Protein AF-0000000066669424 (afdb_homodimer)

InterPro domains:
  IPR004606 Molybdenum-pterin binding domain [PS51866] (6-72)
  IPR004606 Molybdenum-pterin binding domain [TIGR00638] (5-72)
  IPR005116 Transport-associated OB, type 1 [PF03459] (8-70)
  IPR008995 Molybdate/tungstate binding, C-terminal [SSF50331] (5-72)

Structure (mmCIF, N/CA/C/O backbone):
data_AF-0000000066669424-model_v1
#
loop_
_entity.id
_entity.type
_entity.pdbx_description
1 polymer 'Molibdenum binding protein'
#
loop_
_atom_site.group_PDB
_atom_site.id
_atom_site.type_symbol
_atom_site.label_atom_id
_atom_site.label_alt_id
_atom_site.label_comp_id
_atom_site.label_asym_id
_atom_site.label_entity_id
_atom_site.label_seq_id
_atom_site.pdbx_PDB_ins_code
_atom_site.Cartn_x
_atom_site.Cartn_y
_atom_site.Cartn_z
_atom_site.occupancy
_atom_site.B_iso_or_equiv
_atom_site.auth_seq_id
_atom_site.auth_comp_id
_atom_site.auth_asym_id
_atom_site.auth_atom_id
_atom_site.pdbx_PDB_model_num
ATOM 1 N N . MET A 1 1 ? 23.594 -12.852 -12.43 1 34.88 1 MET A N 1
ATOM 2 C CA . MET A 1 1 ? 23.547 -11.516 -11.859 1 34.88 1 MET A CA 1
ATOM 3 C C . MET A 1 1 ? 22.156 -10.898 -12.031 1 34.88 1 MET A C 1
ATOM 5 O O . MET A 1 1 ? 21.734 -10.625 -13.156 1 34.88 1 MET A O 1
ATOM 9 N N . LEU A 1 2 ? 21.234 -11.32 -11.258 1 41.25 2 LEU A N 1
ATOM 10 C CA . LEU A 1 2 ? 19.844 -10.898 -11.422 1 41.25 2 LEU A CA 1
ATOM 11 C C . LEU A 1 2 ? 19.75 -9.375 -11.469 1 41.25 2 LEU A C 1
ATOM 13 O O . LEU A 1 2 ? 20.312 -8.688 -10.609 1 41.25 2 LEU A O 1
ATOM 17 N N . ALA A 1 3 ? 19.797 -8.898 -12.664 1 48.25 3 ALA A N 1
ATOM 18 C CA . ALA A 1 3 ? 19.719 -7.457 -12.914 1 48.25 3 ALA A CA 1
ATOM 19 C C . ALA A 1 3 ? 18.875 -6.762 -11.844 1 48.25 3 ALA A C 1
ATOM 21 O O . ALA A 1 3 ? 17.734 -7.16 -11.586 1 48.25 3 ALA A O 1
ATOM 22 N N . ARG A 1 4 ? 19.469 -6.465 -10.758 1 50.22 4 ARG A N 1
ATOM 23 C CA . ARG A 1 4 ? 18.859 -5.781 -9.625 1 50.22 4 ARG A CA 1
ATOM 24 C C . ARG A 1 4 ? 18.047 -4.578 -10.086 1 50.22 4 ARG A C 1
ATOM 26 O O . ARG A 1 4 ? 18.609 -3.613 -10.617 1 50.22 4 ARG A O 1
ATOM 33 N N . MET A 1 5 ? 16.859 -4.852 -10.617 1 56.03 5 MET A N 1
ATOM 34 C CA . MET A 1 5 ? 15.977 -3.758 -11.008 1 56.03 5 MET A CA 1
ATOM 35 C C . MET A 1 5 ? 15.906 -2.703 -9.906 1 56.03 5 MET A C 1
ATOM 37 O O . MET A 1 5 ? 15.93 -3.033 -8.719 1 56.03 5 MET A O 1
ATOM 41 N N . ARG A 1 6 ? 16.453 -1.604 -10.203 1 59.16 6 ARG A N 1
ATOM 42 C CA . ARG A 1 6 ? 16.359 -0.452 -9.312 1 59.16 6 ARG A CA 1
ATOM 43 C C . ARG A 1 6 ? 14.898 -0.05 -9.094 1 59.16 6 ARG A C 1
ATOM 45 O O . ARG A 1 6 ? 14.203 0.32 -10.039 1 59.16 6 ARG A O 1
ATOM 52 N N . LEU A 1 7 ? 14.273 -0.613 -8.086 1 70.12 7 LEU A N 1
ATOM 53 C CA . LEU A 1 7 ? 12.891 -0.247 -7.781 1 70.12 7 LEU A CA 1
ATOM 54 C C . LEU A 1 7 ? 12.828 1.123 -7.113 1 70.12 7 LEU A C 1
ATOM 56 O O . LEU A 1 7 ? 13.656 1.441 -6.262 1 70.12 7 LEU A O 1
ATOM 60 N N . SER A 1 8 ? 12.07 1.979 -7.828 1 71.25 8 SER A N 1
ATOM 61 C CA . SER A 1 8 ? 11.836 3.311 -7.277 1 71.25 8 SER A CA 1
ATOM 62 C C . SER A 1 8 ? 10.812 3.27 -6.145 1 71.25 8 SER A C 1
ATOM 64 O O . SER A 1 8 ? 10.492 4.301 -5.551 1 71.25 8 SER A O 1
ATOM 66 N N . THR A 1 9 ? 10.445 2.086 -5.953 1 75.5 9 THR A N 1
ATOM 67 C CA . THR A 1 9 ? 9.383 1.968 -4.957 1 75.5 9 THR A CA 1
ATOM 68 C C . THR A 1 9 ? 9.945 2.109 -3.545 1 75.5 9 THR A C 1
ATOM 70 O O . THR A 1 9 ? 10.805 1.327 -3.133 1 75.5 9 THR A O 1
ATOM 73 N N . ARG A 1 10 ? 9.391 3.027 -2.836 1 82.25 10 ARG A N 1
ATOM 74 C CA . ARG A 1 10 ? 9.898 3.283 -1.492 1 82.25 10 ARG A CA 1
ATOM 75 C C . ARG A 1 10 ? 9.227 2.365 -0.472 1 82.25 10 ARG A C 1
ATOM 77 O O . ARG A 1 10 ? 9.844 1.992 0.529 1 82.25 10 ARG A O 1
ATOM 84 N N . ASN A 1 11 ? 8.047 1.974 -0.805 1 96.88 11 ASN A N 1
ATOM 85 C CA . ASN A 1 11 ? 7.352 1.107 0.141 1 96.88 11 ASN A CA 1
ATOM 86 C C . ASN A 1 11 ? 7.52 -0.365 -0.22 1 96.88 11 ASN A C 1
ATOM 88 O O . ASN A 1 11 ? 6.977 -0.829 -1.224 1 96.88 11 ASN A O 1
ATOM 92 N N . GLN A 1 12 ? 8.203 -1.074 0.619 1 95.38 12 GLN A N 1
ATOM 93 C CA . GLN A 1 12 ? 8.406 -2.51 0.464 1 95.38 12 GLN A CA 1
ATOM 94 C C . GLN A 1 12 ? 8.086 -3.256 1.756 1 95.38 12 GLN A C 1
ATOM 96 O O . GLN A 1 12 ? 8.75 -3.059 2.775 1 95.38 12 GLN A O 1
ATOM 101 N N . LEU A 1 13 ? 7.117 -4.07 1.696 1 95.81 13 LEU A N 1
ATOM 102 C CA . LEU A 1 13 ? 6.668 -4.816 2.867 1 95.81 13 LEU A CA 1
ATOM 103 C C . LEU A 1 13 ? 6.734 -6.32 2.615 1 95.81 13 LEU A C 1
ATOM 105 O O . LEU A 1 13 ? 6.43 -6.781 1.514 1 95.81 13 LEU A O 1
ATOM 109 N N . ASP A 1 14 ? 7.074 -7.02 3.605 1 96.06 14 ASP A N 1
ATOM 110 C CA . ASP A 1 14 ? 7.066 -8.477 3.502 1 96.06 14 ASP A CA 1
ATOM 111 C C . ASP A 1 14 ? 5.652 -9.031 3.654 1 96.06 14 ASP A C 1
ATOM 113 O O . ASP A 1 14 ? 4.875 -8.547 4.477 1 96.06 14 ASP A O 1
ATOM 117 N N . GLY A 1 15 ? 5.406 -10.008 2.916 1 97.56 15 GLY A N 1
ATOM 118 C CA . GLY A 1 15 ? 4.098 -10.633 3.021 1 97.56 15 GLY A CA 1
ATOM 119 C C . GLY A 1 15 ? 4.09 -12.078 2.564 1 97.56 15 GLY A C 1
ATOM 120 O O . GLY A 1 15 ? 5.086 -12.57 2.031 1 97.56 15 GLY A O 1
ATOM 121 N N . THR A 1 16 ? 3.016 -12.727 2.857 1 98.5 16 THR A N 1
ATOM 122 C CA . THR A 1 16 ? 2.744 -14.094 2.424 1 98.5 16 THR A CA 1
ATOM 123 C C . THR A 1 16 ? 1.403 -14.18 1.701 1 98.5 16 THR A C 1
ATOM 125 O O . THR A 1 16 ? 0.391 -13.68 2.201 1 98.5 16 THR A O 1
ATOM 128 N N . VAL A 1 17 ? 1.4 -14.797 0.56 1 98.75 17 VAL A N 1
ATOM 129 C CA . VAL A 1 17 ? 0.16 -14.969 -0.189 1 98.75 17 VAL A CA 1
ATOM 130 C C . VAL A 1 17 ? -0.782 -15.891 0.578 1 98.75 17 VAL A C 1
ATOM 132 O O . VAL A 1 17 ? -0.388 -16.984 0.993 1 98.75 17 VAL A O 1
ATOM 135 N N . ILE A 1 18 ? -2.006 -15.438 0.765 1 98.44 18 ILE A N 1
ATOM 136 C CA . ILE A 1 18 ? -2.969 -16.25 1.487 1 98.44 18 ILE A CA 1
ATOM 137 C C . ILE A 1 18 ? -3.955 -16.875 0.504 1 98.44 18 ILE A C 1
ATOM 139 O O . ILE A 1 18 ? -4.492 -17.969 0.754 1 98.44 18 ILE A O 1
ATOM 143 N N . SER A 1 19 ? -4.227 -16.125 -0.663 1 98.56 19 SER A N 1
ATOM 144 C CA . SER A 1 19 ? -5.105 -16.688 -1.684 1 98.56 19 SER A CA 1
ATOM 145 C C . SER A 1 19 ? -4.93 -15.977 -3.02 1 98.56 19 SER A C 1
ATOM 147 O O . SER A 1 19 ? -4.512 -14.812 -3.057 1 98.56 19 SER A O 1
ATOM 149 N N . ILE A 1 20 ? -5.266 -16.719 -4.055 1 98.62 20 ILE A N 1
ATOM 150 C CA . ILE A 1 20 ? -5.273 -16.188 -5.414 1 98.62 20 ILE A CA 1
ATOM 151 C C . ILE A 1 20 ? -6.594 -16.531 -6.098 1 98.62 20 ILE A C 1
ATOM 153 O O . ILE A 1 20 ? -6.977 -17.703 -6.156 1 98.62 20 ILE A O 1
ATOM 157 N N . THR A 1 21 ? -7.27 -15.539 -6.512 1 98.25 21 THR A N 1
ATOM 158 C CA . THR A 1 21 ? -8.477 -15.727 -7.305 1 98.25 21 THR A CA 1
ATOM 159 C C . THR A 1 21 ? -8.258 -15.281 -8.75 1 98.25 21 THR A C 1
ATOM 161 O O . THR A 1 21 ? -8.047 -14.094 -9.008 1 98.25 21 THR A O 1
ATOM 164 N N . ARG A 1 22 ? -8.422 -16.219 -9.656 1 97.56 22 ARG A N 1
ATOM 165 C CA . ARG A 1 22 ? -8.133 -15.93 -11.062 1 97.56 22 ARG A CA 1
ATOM 166 C C . ARG A 1 22 ? -9.422 -15.68 -11.836 1 97.56 22 ARG A C 1
ATOM 168 O O . ARG A 1 22 ? -10.367 -16.469 -11.758 1 97.56 22 ARG A O 1
ATOM 175 N N . GLY A 1 23 ? -9.414 -14.555 -12.414 1 96.25 23 GLY A N 1
ATOM 176 C CA . GLY A 1 23 ? -10.438 -14.289 -13.414 1 96.25 23 GLY A CA 1
ATOM 177 C C . GLY A 1 23 ? -9.961 -14.539 -14.828 1 96.25 23 GLY A C 1
ATOM 178 O O . GLY A 1 23 ? -9.031 -15.312 -15.055 1 96.25 23 GLY A O 1
ATOM 179 N N . GLU A 1 24 ? -10.68 -13.984 -15.742 1 95.62 24 GLU A N 1
ATOM 180 C CA . GLU A 1 24 ? -10.328 -14.219 -17.141 1 95.62 24 GLU A CA 1
ATOM 181 C C . GLU A 1 24 ? -9.008 -13.547 -17.5 1 95.62 24 GLU A C 1
ATOM 183 O O . GLU A 1 24 ? -8.1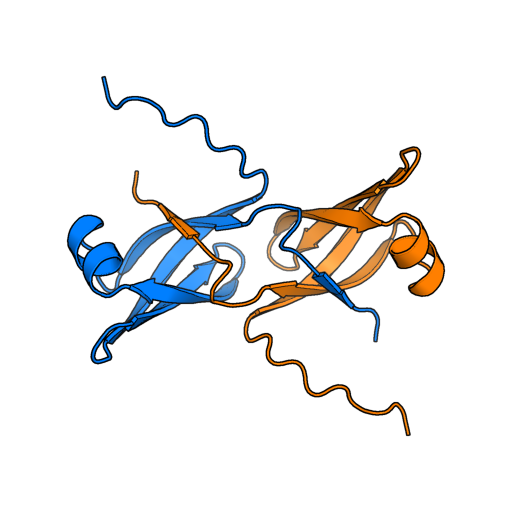02 -14.188 -18.031 1 95.62 24 GLU A O 1
ATOM 188 N N . ALA A 1 25 ? -8.914 -12.273 -17.156 1 97.25 25 ALA A N 1
ATOM 189 C CA . ALA A 1 25 ? -7.727 -11.516 -17.562 1 97.25 25 ALA A CA 1
ATOM 190 C C . ALA A 1 25 ? -6.898 -11.125 -16.344 1 97.25 25 ALA A C 1
ATOM 192 O O . ALA A 1 25 ? -5.672 -11.023 -16.422 1 97.25 25 ALA A O 1
ATOM 193 N N . MET A 1 26 ? -7.57 -10.938 -15.195 1 97.75 26 MET A N 1
ATOM 194 C CA . MET A 1 26 ? -6.93 -10.445 -13.984 1 97.75 26 MET A CA 1
ATOM 195 C C . MET A 1 26 ? -7.027 -11.469 -12.859 1 97.75 26 MET A C 1
ATOM 197 O O . MET A 1 26 ? -7.828 -12.406 -12.938 1 97.75 26 MET A O 1
ATOM 201 N N . ALA A 1 27 ? -6.152 -11.266 -11.914 1 98.31 27 ALA A N 1
ATOM 202 C CA . ALA A 1 27 ? -6.184 -12.055 -10.688 1 98.31 27 ALA A CA 1
ATOM 203 C C . ALA A 1 27 ? -6.125 -11.148 -9.453 1 98.31 27 ALA A C 1
ATOM 205 O O . ALA A 1 27 ? -5.516 -10.078 -9.492 1 98.31 27 ALA A O 1
ATOM 206 N N . VAL A 1 28 ? -6.777 -11.539 -8.484 1 98.06 28 VAL A N 1
ATOM 207 C CA . VAL A 1 28 ? -6.734 -10.883 -7.184 1 98.06 28 VAL A CA 1
ATOM 208 C C . VAL A 1 28 ? -5.91 -11.719 -6.207 1 98.06 28 VAL A C 1
ATOM 210 O O . VAL A 1 28 ? -6.227 -12.883 -5.953 1 98.06 28 VAL A O 1
ATOM 213 N N . VAL A 1 29 ? -4.883 -11.172 -5.719 1 98.69 29 VAL A N 1
ATOM 214 C CA . VAL A 1 29 ? -3.99 -11.844 -4.781 1 98.69 29 VAL A CA 1
ATOM 215 C C . VAL A 1 29 ? -4.141 -11.227 -3.393 1 98.69 29 VAL A C 1
ATOM 217 O O . VAL A 1 29 ? -3.947 -10.023 -3.217 1 98.69 29 VAL A O 1
ATOM 220 N N . ARG A 1 30 ? -4.457 -11.961 -2.428 1 98.62 30 ARG A N 1
ATOM 221 C CA . ARG A 1 30 ? -4.492 -11.523 -1.036 1 98.62 30 ARG A CA 1
ATOM 222 C C . ARG A 1 30 ? -3.191 -11.875 -0.32 1 98.62 30 ARG A C 1
ATOM 224 O O . ARG A 1 30 ? -2.705 -13 -0.417 1 98.62 30 ARG A O 1
ATOM 231 N N . VAL A 1 31 ? -2.666 -10.953 0.33 1 98.5 31 VAL A N 1
ATOM 232 C CA . VAL A 1 31 ? -1.372 -11.086 0.989 1 98.5 31 VAL A CA 1
ATOM 233 C C . VAL A 1 31 ? -1.5 -10.703 2.463 1 98.5 31 VAL A C 1
ATOM 235 O O . VAL A 1 31 ? -2.104 -9.68 2.795 1 98.5 31 VAL A O 1
ATOM 238 N N . ARG A 1 32 ? -1.044 -11.5 3.357 1 98.06 32 ARG A N 1
ATOM 239 C CA . ARG A 1 32 ? -0.878 -11.141 4.762 1 98.06 32 ARG A CA 1
ATOM 240 C C . ARG A 1 32 ? 0.48 -10.492 5.004 1 98.06 32 ARG A C 1
ATOM 242 O O . ARG A 1 32 ? 1.519 -11.07 4.684 1 98.06 32 ARG A O 1
ATOM 249 N N . LEU A 1 33 ? 0.431 -9.312 5.527 1 97.44 33 LEU A N 1
ATOM 250 C CA . LEU A 1 33 ? 1.671 -8.617 5.859 1 97.44 33 LEU A CA 1
ATOM 251 C C . LEU A 1 33 ? 2.262 -9.156 7.16 1 97.44 33 LEU A C 1
ATOM 253 O O . LEU A 1 33 ? 1.56 -9.789 7.949 1 97.44 33 LEU A O 1
ATOM 257 N N . ALA A 1 34 ? 3.471 -8.891 7.383 1 92.06 34 ALA A N 1
ATOM 258 C CA . ALA A 1 34 ? 4.164 -9.375 8.578 1 92.06 34 ALA A CA 1
ATOM 259 C C . ALA A 1 34 ? 3.504 -8.844 9.844 1 92.06 34 ALA A C 1
ATOM 261 O O . ALA A 1 34 ? 3.5 -9.516 10.883 1 92.06 34 ALA A O 1
ATOM 262 N N . GLY A 1 35 ? 2.965 -7.668 9.797 1 89.06 35 GLY A N 1
ATOM 263 C CA . GLY A 1 35 ? 2.312 -7.066 10.953 1 89.06 35 GLY A CA 1
ATOM 264 C C . GLY A 1 35 ? 0.917 -7.613 11.195 1 89.06 35 GLY A C 1
ATOM 265 O O . GLY A 1 35 ? 0.278 -7.273 12.195 1 89.06 35 GLY A O 1
ATOM 266 N N . GLY A 1 36 ? 0.384 -8.406 10.344 1 92 36 GLY A N 1
ATOM 267 C CA . GLY A 1 36 ? -0.891 -9.078 10.547 1 92 36 GLY A CA 1
ATOM 268 C C . GLY A 1 36 ? -1.992 -8.555 9.648 1 92 36 GLY A C 1
ATOM 269 O O . GLY A 1 36 ? -2.984 -9.25 9.406 1 92 36 GLY A O 1
ATOM 270 N N . ASP A 1 37 ? -1.798 -7.414 9.102 1 94.38 37 ASP A N 1
ATOM 271 C CA . ASP A 1 37 ? -2.793 -6.852 8.195 1 94.38 37 ASP A CA 1
ATOM 272 C C . ASP A 1 37 ? -2.824 -7.613 6.871 1 94.38 37 ASP A C 1
ATOM 274 O O . ASP A 1 37 ? -1.865 -8.305 6.527 1 94.38 37 ASP A O 1
ATOM 278 N N . GLU A 1 38 ? -3.941 -7.477 6.203 1 96.12 38 GLU A N 1
ATOM 279 C CA . GLU A 1 38 ? -4.062 -8.062 4.871 1 96.12 38 GLU A CA 1
ATOM 280 C C . GLU A 1 38 ? -4.172 -6.977 3.801 1 96.12 38 GLU A C 1
ATOM 282 O O . GLU A 1 38 ? -4.801 -5.941 4.023 1 96.12 38 GLU A O 1
ATOM 287 N N . ILE A 1 39 ? -3.578 -7.262 2.666 1 97.31 39 ILE A N 1
ATOM 288 C CA . ILE A 1 39 ? -3.688 -6.371 1.516 1 97.31 39 ILE A CA 1
ATOM 289 C C . ILE A 1 39 ? -4.023 -7.184 0.266 1 97.31 39 ILE A C 1
ATOM 291 O O . ILE A 1 39 ? -3.641 -8.352 0.152 1 97.31 39 ILE A O 1
ATOM 295 N N . THR A 1 40 ? -4.746 -6.566 -0.591 1 98.06 40 THR A N 1
ATOM 296 C CA . THR A 1 40 ? -5.121 -7.184 -1.859 1 98.06 40 THR A CA 1
ATOM 297 C C . THR A 1 40 ? -4.383 -6.52 -3.02 1 98.06 40 THR A C 1
ATOM 299 O O . THR A 1 40 ? -4.262 -5.293 -3.064 1 98.06 40 THR A O 1
ATOM 302 N N . SER A 1 41 ? -3.844 -7.312 -3.9 1 98.44 41 SER A N 1
ATOM 303 C CA . SER A 1 41 ? -3.246 -6.867 -5.152 1 98.44 41 SER A CA 1
ATOM 304 C C . SER A 1 41 ? -4.02 -7.398 -6.355 1 98.44 41 SER A C 1
ATOM 306 O O . SER A 1 41 ? -4.328 -8.594 -6.422 1 98.44 41 SER A O 1
ATOM 308 N N . SER A 1 42 ? -4.336 -6.5 -7.266 1 98.12 42 SER A N 1
ATOM 309 C CA . SER A 1 42 ? -4.934 -6.891 -8.539 1 98.12 42 SER A CA 1
ATOM 310 C C . SER A 1 42 ? -3.916 -6.824 -9.672 1 98.12 42 SER A C 1
ATOM 312 O O . SER A 1 42 ? -3.494 -5.734 -10.07 1 98.12 42 SER A O 1
ATOM 314 N N . ILE A 1 43 ? -3.502 -7.949 -10.203 1 98.12 43 ILE A N 1
ATOM 315 C CA . ILE A 1 43 ? -2.502 -8.039 -11.258 1 98.12 43 ILE A CA 1
ATOM 316 C C . ILE A 1 43 ? -3 -8.969 -12.359 1 98.12 43 ILE A C 1
ATOM 318 O O . ILE A 1 43 ? -4.031 -9.633 -12.211 1 98.12 43 ILE A O 1
ATOM 322 N N . THR A 1 44 ? -2.33 -8.945 -13.398 1 97.81 44 THR A N 1
ATOM 323 C CA . THR A 1 44 ? -2.768 -9.789 -14.508 1 97.81 44 THR A CA 1
ATOM 324 C C . THR A 1 44 ? -2.525 -11.258 -14.195 1 97.81 44 THR A C 1
ATOM 326 O O . THR A 1 44 ? -1.65 -11.594 -13.391 1 97.81 44 THR A O 1
ATOM 329 N N . ARG A 1 45 ? -3.207 -12.117 -14.836 1 97.5 45 ARG A N 1
ATOM 330 C CA . ARG A 1 45 ? -2.973 -13.555 -14.719 1 97.5 45 ARG A CA 1
ATOM 331 C C . ARG A 1 45 ? -1.553 -13.914 -15.141 1 97.5 45 ARG A C 1
ATOM 333 O O . ARG A 1 45 ? -0.916 -14.773 -14.531 1 97.5 45 ARG A O 1
ATOM 340 N N . ASP A 1 46 ? -1.062 -13.258 -16.203 1 97.38 46 ASP A N 1
ATOM 341 C CA . ASP A 1 46 ? 0.298 -13.5 -16.672 1 97.38 46 ASP A CA 1
ATOM 342 C C . ASP A 1 46 ? 1.32 -13.18 -15.586 1 97.38 46 ASP A C 1
ATOM 344 O O . ASP A 1 46 ? 2.322 -13.883 -15.445 1 97.38 46 ASP A O 1
ATOM 348 N N . ALA A 1 47 ? 1.057 -12.102 -14.875 1 97.56 47 ALA A N 1
ATOM 349 C CA . ALA A 1 47 ? 1.967 -11.734 -13.789 1 97.56 47 ALA A CA 1
ATOM 350 C C . ALA A 1 47 ? 2.016 -12.82 -12.727 1 97.56 47 ALA A C 1
ATOM 352 O O . ALA A 1 47 ? 3.088 -13.133 -12.203 1 97.56 47 ALA A O 1
ATOM 353 N N . VAL A 1 48 ? 0.872 -13.383 -12.328 1 97.94 48 VAL A N 1
ATOM 354 C CA . VAL A 1 48 ? 0.812 -14.469 -11.359 1 97.94 48 VAL A CA 1
ATOM 355 C C . VAL A 1 48 ? 1.646 -15.648 -11.852 1 97.94 48 VAL A C 1
ATOM 357 O O . VAL A 1 48 ? 2.428 -16.234 -11.086 1 97.94 48 VAL A O 1
ATOM 360 N N . ASP A 1 49 ? 1.499 -16.031 -13.086 1 97.44 49 ASP A N 1
ATOM 361 C CA . ASP A 1 49 ? 2.211 -17.156 -13.664 1 97.44 49 ASP A CA 1
ATOM 362 C C . ASP A 1 49 ? 3.711 -16.875 -13.75 1 97.44 49 ASP A C 1
ATOM 364 O O . ASP A 1 49 ? 4.527 -17.734 -13.391 1 97.44 49 ASP A O 1
ATOM 368 N N . ASP A 1 50 ? 4.039 -15.641 -14.266 1 97.25 50 ASP A N 1
ATOM 369 C CA . ASP A 1 50 ? 5.441 -15.258 -14.406 1 97.25 50 ASP A CA 1
ATOM 370 C C . ASP A 1 50 ? 6.164 -15.305 -13.07 1 97.25 50 ASP A C 1
ATOM 372 O O . ASP A 1 50 ? 7.336 -15.688 -13 1 97.25 50 ASP A O 1
ATOM 376 N N . LEU A 1 51 ? 5.492 -14.898 -12.016 1 97.31 51 LEU A N 1
ATOM 377 C CA . LEU A 1 51 ? 6.09 -14.859 -10.688 1 97.31 51 LEU A CA 1
ATOM 378 C C . LEU A 1 51 ? 5.945 -16.203 -9.984 1 97.31 51 LEU A C 1
ATOM 380 O O . LEU A 1 51 ? 6.504 -16.406 -8.898 1 97.31 51 LEU A O 1
ATOM 384 N N . ALA A 1 52 ? 5.137 -17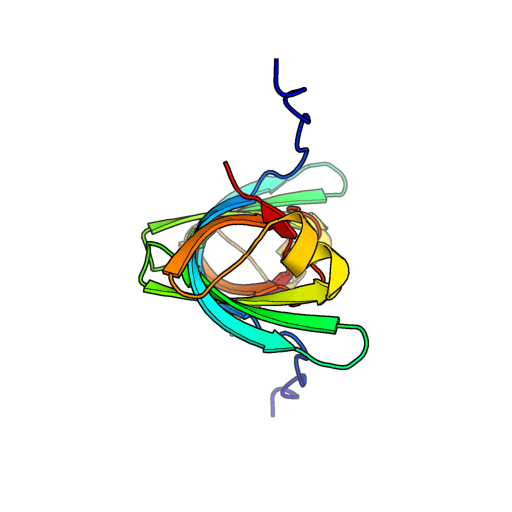.109 -10.555 1 97.75 52 ALA A N 1
ATOM 385 C CA . ALA A 1 52 ? 4.867 -18.438 -9.992 1 97.75 52 ALA A CA 1
ATOM 386 C C . ALA A 1 52 ? 4.277 -18.328 -8.586 1 97.75 52 ALA A C 1
ATOM 388 O O . ALA A 1 52 ? 4.738 -19 -7.66 1 97.75 52 ALA A O 1
ATOM 389 N N . LEU A 1 53 ? 3.361 -17.516 -8.461 1 98.38 53 LEU A N 1
ATOM 390 C CA . LEU A 1 53 ? 2.752 -17.297 -7.152 1 98.38 53 LEU A CA 1
ATOM 391 C C . LEU A 1 53 ? 1.845 -18.469 -6.773 1 98.38 53 LEU A C 1
ATOM 393 O O . LEU A 1 53 ? 1.109 -18.984 -7.617 1 98.38 53 LEU A O 1
ATOM 397 N N . THR A 1 54 ? 1.877 -18.828 -5.547 1 97.94 54 THR A N 1
ATOM 398 C CA . THR A 1 54 ? 1.013 -19.828 -4.93 1 97.94 54 THR A CA 1
ATOM 399 C C . THR A 1 54 ? 0.627 -19.406 -3.514 1 97.94 54 THR A C 1
ATOM 401 O O . THR A 1 54 ? 1.258 -18.531 -2.928 1 97.94 54 THR A O 1
ATOM 404 N N . ASP A 1 55 ? -0.469 -20.047 -3.061 1 98 55 ASP A N 1
ATOM 405 C CA . ASP A 1 55 ? -0.768 -19.844 -1.649 1 98 55 ASP A CA 1
ATOM 406 C C . ASP A 1 55 ? 0.429 -20.203 -0.773 1 98 55 ASP A C 1
ATOM 408 O O . ASP A 1 55 ? 1.076 -21.219 -0.99 1 98 55 ASP A O 1
ATOM 412 N N . GLY A 1 56 ? 0.773 -19.328 0.149 1 98.19 56 GLY A N 1
ATOM 413 C CA . GLY A 1 56 ? 1.896 -19.562 1.04 1 98.19 56 GLY A CA 1
ATOM 414 C C . GLY A 1 56 ? 3.191 -18.953 0.551 1 98.19 56 GLY A C 1
ATOM 415 O O . GLY A 1 56 ? 4.168 -18.875 1.299 1 98.19 56 GLY A O 1
ATOM 416 N N . ALA A 1 57 ? 3.227 -18.5 -0.668 1 98.12 57 ALA A N 1
ATOM 417 C CA . ALA A 1 57 ? 4.438 -17.906 -1.225 1 98.12 57 ALA A CA 1
ATOM 418 C C . ALA A 1 57 ? 4.805 -16.609 -0.492 1 98.12 57 ALA A C 1
ATOM 420 O O . ALA A 1 57 ? 3.93 -15.812 -0.155 1 98.12 57 ALA A O 1
ATOM 421 N N . ARG A 1 58 ? 6.109 -16.422 -0.244 1 98 58 ARG A N 1
ATOM 422 C CA . ARG A 1 58 ? 6.609 -15.156 0.283 1 98 58 ARG A CA 1
ATOM 423 C C . ARG A 1 58 ? 6.766 -14.125 -0.83 1 98 58 ARG A C 1
ATOM 425 O O . ARG A 1 58 ? 7.289 -14.438 -1.902 1 98 58 ARG A O 1
ATOM 432 N N . VAL A 1 59 ? 6.348 -12.93 -0.597 1 97.81 59 VAL A N 1
ATOM 433 C CA . VAL A 1 59 ? 6.426 -11.883 -1.609 1 97.81 59 VAL A CA 1
ATOM 434 C C . VAL A 1 59 ? 6.848 -10.57 -0.959 1 97.81 59 VAL A C 1
ATOM 436 O O . VAL A 1 59 ? 6.723 -10.398 0.257 1 97.81 59 VAL A O 1
ATOM 439 N N . LYS A 1 60 ? 7.395 -9.688 -1.763 1 96.94 60 LYS A N 1
ATOM 440 C CA . LYS A 1 60 ? 7.5 -8.266 -1.449 1 96.94 60 LYS A CA 1
ATOM 441 C C . LYS A 1 60 ? 6.309 -7.488 -2.006 1 96.94 60 LYS A C 1
ATOM 443 O O . LYS A 1 60 ? 5.965 -7.629 -3.182 1 96.94 60 LYS A O 1
ATOM 448 N N . VAL A 1 61 ? 5.684 -6.797 -1.11 1 97.44 61 VAL A N 1
ATOM 449 C CA . VAL A 1 61 ? 4.629 -5.879 -1.519 1 97.44 61 VAL A CA 1
ATOM 450 C C . VAL A 1 61 ? 5.223 -4.496 -1.784 1 97.44 61 VAL A C 1
ATOM 452 O O . VAL A 1 61 ? 5.797 -3.877 -0.885 1 97.44 61 VAL A O 1
ATOM 455 N N . LEU A 1 62 ? 5.09 -4.055 -2.996 1 97.31 62 LEU A N 1
ATOM 456 C CA . LEU A 1 62 ? 5.691 -2.801 -3.432 1 97.31 62 LEU A CA 1
ATOM 457 C C . LEU A 1 62 ? 4.617 -1.782 -3.807 1 97.31 62 LEU A C 1
ATOM 459 O O . LEU A 1 62 ? 3.701 -2.094 -4.57 1 97.31 62 LEU A O 1
ATOM 463 N N . VAL A 1 63 ? 4.719 -0.616 -3.246 1 97.75 63 VAL A N 1
ATOM 464 C CA . VAL A 1 63 ? 3.789 0.475 -3.527 1 97.75 63 VAL A CA 1
ATOM 465 C C . VAL A 1 63 ? 4.562 1.779 -3.703 1 97.75 63 VAL A C 1
ATOM 467 O O . VAL A 1 63 ? 5.363 2.154 -2.844 1 97.75 63 VAL A O 1
ATOM 470 N N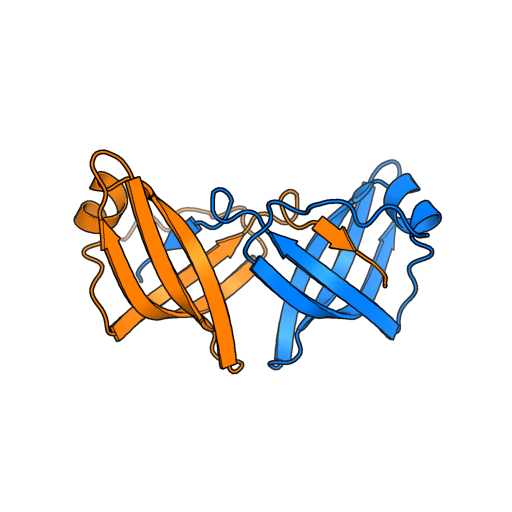 . LYS A 1 64 ? 4.281 2.447 -4.781 1 97.38 64 LYS A N 1
ATOM 471 C CA . LYS A 1 64 ? 4.859 3.781 -4.918 1 97.38 64 LYS A CA 1
ATOM 472 C C . LYS A 1 64 ? 4.27 4.742 -3.889 1 97.38 64 LYS A C 1
ATOM 474 O O . LYS A 1 64 ? 3.068 4.715 -3.623 1 97.38 64 LYS A O 1
ATOM 479 N N . SER A 1 65 ? 5.145 5.574 -3.453 1 97.56 65 SER A N 1
ATOM 480 C CA . SER A 1 65 ? 4.699 6.543 -2.457 1 97.56 65 SER A CA 1
ATOM 481 C C . SER A 1 65 ? 3.584 7.43 -3.008 1 97.56 65 SER A C 1
ATOM 483 O O . SER A 1 65 ? 2.713 7.879 -2.26 1 97.56 65 SER A O 1
ATOM 485 N N . THR A 1 66 ? 3.57 7.652 -4.34 1 96.81 66 THR A N 1
ATOM 486 C CA . THR A 1 66 ? 2.588 8.523 -4.977 1 96.81 66 THR A CA 1
ATOM 487 C C . THR A 1 66 ? 1.247 7.812 -5.121 1 96.81 66 THR A C 1
ATOM 489 O O . THR A 1 66 ? 0.241 8.438 -5.469 1 96.81 66 THR A O 1
ATOM 492 N N . GLU A 1 67 ? 1.244 6.488 -4.777 1 96.75 67 GLU A N 1
ATOM 493 C CA . GLU A 1 67 ? 0.024 5.695 -4.895 1 96.75 67 GLU A CA 1
ATOM 494 C C . GLU A 1 67 ? -0.548 5.355 -3.52 1 96.75 67 GLU A C 1
ATOM 496 O O . GLU A 1 67 ? -1.363 4.441 -3.389 1 96.75 67 GLU A O 1
ATOM 501 N N . VAL A 1 68 ? -0.015 6.051 -2.541 1 97.62 68 VAL A N 1
ATOM 502 C CA . VAL A 1 68 ? -0.5 5.918 -1.172 1 97.62 68 VAL A CA 1
ATOM 503 C C . VAL A 1 68 ? -1.34 7.141 -0.799 1 97.62 68 VAL A C 1
ATOM 505 O O . VAL A 1 68 ? -0.813 8.25 -0.673 1 97.62 68 VAL A O 1
ATOM 508 N N . THR A 1 69 ? -2.617 6.91 -0.595 1 96.56 69 THR A N 1
ATOM 509 C CA . THR A 1 69 ? -3.533 7.965 -0.173 1 96.56 69 THR A CA 1
ATOM 510 C C . THR A 1 69 ? -3.715 7.945 1.343 1 96.56 69 THR A C 1
ATOM 512 O O . THR A 1 69 ? -3.721 6.879 1.961 1 96.56 69 THR A O 1
ATOM 515 N N . LEU A 1 70 ? -3.887 9.109 1.921 1 97.38 70 LEU A N 1
ATOM 516 C CA . LEU A 1 70 ? -4.129 9.211 3.355 1 97.38 70 LEU A CA 1
ATOM 517 C C . LEU A 1 70 ? -5.508 9.797 3.635 1 97.38 70 LEU A C 1
ATOM 519 O O . LEU A 1 70 ? -5.93 10.742 2.965 1 97.38 70 LEU A O 1
ATOM 523 N N . GLY A 1 71 ? -6.215 9.188 4.531 1 95.75 71 GLY A N 1
ATOM 524 C CA . GLY A 1 71 ? -7.484 9.695 5.02 1 95.75 71 GLY A CA 1
ATOM 525 C C . GLY A 1 71 ? -7.512 9.891 6.523 1 95.75 71 GLY A C 1
ATOM 526 O O . GLY A 1 71 ? -6.871 9.141 7.266 1 95.75 71 GLY A O 1
ATOM 527 N N . VAL A 1 72 ? -8.219 10.953 6.973 1 94 72 VAL A N 1
ATOM 528 C CA . VAL A 1 72 ? -8.422 11.188 8.398 1 94 72 VAL A CA 1
ATOM 529 C C . VAL A 1 72 ? -9.898 11.023 8.742 1 94 72 VAL A C 1
ATOM 531 O O . VAL A 1 72 ? -10.773 11.383 7.953 1 94 72 VAL A O 1
ATOM 534 N N . GLU A 1 73 ? -10.219 10.195 9.82 1 78.25 73 GLU A N 1
ATOM 535 C CA . GLU A 1 73 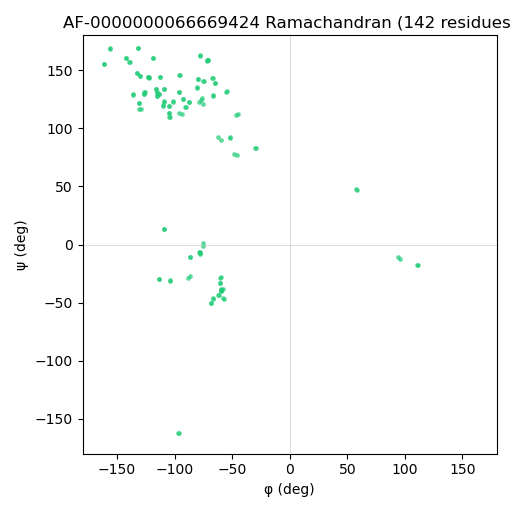? -11.602 10 10.242 1 78.25 73 GLU A CA 1
ATOM 536 C C . GLU A 1 73 ? -12.039 11.094 11.211 1 78.25 73 GLU A C 1
ATOM 538 O O . GLU A 1 73 ? -11.211 11.664 11.93 1 78.25 73 GLU A O 1
ATOM 543 N N . MET B 1 1 ? -23.797 14.773 8.352 1 36.09 1 MET B N 1
ATOM 544 C CA . MET B 1 1 ? -23.75 13.477 7.68 1 36.09 1 MET B CA 1
ATOM 545 C C . MET B 1 1 ? -22.531 13.391 6.762 1 36.09 1 MET B C 1
ATOM 547 O O . MET B 1 1 ? -22.469 14.078 5.742 1 36.09 1 MET B O 1
ATOM 551 N N . LEU B 1 2 ? -21.406 13.188 7.316 1 42.47 2 LEU B N 1
ATOM 552 C CA . LEU B 1 2 ? -20.156 13.227 6.551 1 42.47 2 LEU B CA 1
ATOM 553 C C . LEU B 1 2 ? -20.25 12.328 5.324 1 42.47 2 LEU B C 1
ATOM 555 O O . LEU B 1 2 ? -20.641 11.156 5.43 1 42.47 2 LEU B O 1
ATOM 559 N N . ALA B 1 3 ? -20.656 12.93 4.309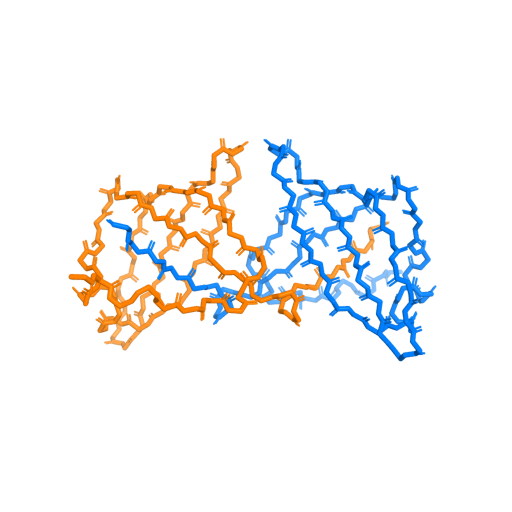 1 49.53 3 ALA B N 1
ATOM 560 C CA . ALA B 1 3 ? -20.812 12.242 3.029 1 49.53 3 ALA B CA 1
ATOM 561 C C . ALA B 1 3 ? -19.828 11.086 2.908 1 49.53 3 ALA B C 1
ATOM 563 O O . ALA B 1 3 ? -18.609 11.281 3.021 1 49.53 3 ALA B O 1
ATOM 564 N N . ARG B 1 4 ? -20.141 9.977 3.443 1 51.38 4 ARG B N 1
ATOM 565 C CA . ARG B 1 4 ? -19.344 8.758 3.443 1 51.38 4 ARG B CA 1
ATOM 566 C C . ARG B 1 4 ? -18.844 8.43 2.041 1 51.38 4 ARG B C 1
ATOM 568 O O . ARG B 1 4 ? -19.625 8.117 1.147 1 51.38 4 ARG B O 1
ATOM 575 N N . MET B 1 5 ? -17.812 9.141 1.63 1 57.03 5 MET B N 1
ATOM 576 C CA . MET B 1 5 ? -17.188 8.852 0.339 1 57.03 5 MET B CA 1
ATOM 577 C C . MET B 1 5 ? -16.984 7.352 0.158 1 57.03 5 MET B C 1
ATOM 579 O O . MET B 1 5 ? -16.672 6.645 1.115 1 57.03 5 MET B O 1
ATOM 583 N N . ARG B 1 6 ? -17.688 6.832 -0.744 1 61.34 6 ARG B N 1
ATOM 584 C CA . ARG B 1 6 ? -17.516 5.434 -1.133 1 61.34 6 ARG B CA 1
ATOM 585 C C . ARG B 1 6 ? -16.109 5.188 -1.686 1 61.34 6 ARG B C 1
ATOM 587 O O . ARG B 1 6 ? -15.719 5.797 -2.684 1 61.34 6 ARG B O 1
ATOM 594 N N . LEU B 1 7 ? -15.195 4.785 -0.85 1 71.94 7 LEU B N 1
ATOM 595 C CA . LEU B 1 7 ? -13.844 4.496 -1.311 1 71.94 7 LEU B CA 1
ATOM 596 C C . LEU B 1 7 ? -13.773 3.123 -1.974 1 71.94 7 LEU B C 1
ATOM 598 O O . LEU B 1 7 ? -14.375 2.164 -1.489 1 71.94 7 LEU B O 1
ATOM 602 N N . SER B 1 8 ? -13.312 3.205 -3.23 1 73.94 8 SER B N 1
ATOM 603 C CA . SER B 1 8 ? -13.094 1.968 -3.973 1 73.94 8 SER B CA 1
ATOM 604 C C . SER B 1 8 ? -11.828 1.26 -3.504 1 73.94 8 SER B C 1
ATOM 606 O O . SER B 1 8 ? -11.5 0.175 -3.992 1 73.94 8 SER B O 1
ATOM 608 N N . THR B 1 9 ? -11.281 1.935 -2.609 1 75.62 9 THR B N 1
ATOM 609 C CA . THR B 1 9 ? -10.008 1.384 -2.172 1 75.62 9 THR B CA 1
ATOM 610 C C . THR B 1 9 ? -10.219 0.171 -1.27 1 75.62 9 THR B C 1
ATOM 612 O O . THR B 1 9 ? -10.875 0.272 -0.229 1 75.62 9 THR B O 1
ATOM 615 N N . ARG B 1 10 ? -9.594 -0.893 -1.647 1 82.12 10 ARG B N 1
ATOM 616 C CA . ARG B 1 10 ? -9.773 -2.123 -0.884 1 82.12 10 ARG B CA 1
ATOM 617 C C . ARG B 1 10 ? -8.758 -2.215 0.251 1 82.12 10 ARG B C 1
ATOM 619 O O . ARG B 1 10 ? -9.055 -2.777 1.309 1 82.12 10 ARG B O 1
ATOM 626 N N . ASN B 1 11 ? -7.66 -1.61 0.018 1 96.88 11 ASN B N 1
ATOM 627 C CA . ASN B 1 11 ? -6.641 -1.675 1.057 1 96.88 11 ASN B CA 1
ATOM 628 C C . ASN B 1 11 ? -6.711 -0.47 1.99 1 96.88 11 ASN B C 1
ATOM 630 O O . ASN B 1 11 ? -6.379 0.648 1.594 1 96.88 11 ASN B O 1
ATOM 634 N N . GLN B 1 12 ? -7.086 -0.719 3.201 1 95.31 12 GLN B N 1
ATOM 635 C CA . GLN B 1 12 ? -7.156 0.301 4.242 1 95.31 12 GLN B CA 1
ATOM 636 C C . GLN B 1 12 ? -6.43 -0.152 5.504 1 95.31 12 GLN B C 1
ATOM 638 O O . GLN B 1 12 ? -6.836 -1.124 6.145 1 95.31 12 GLN B O 1
ATOM 643 N N . LEU B 1 13 ? -5.414 0.533 5.848 1 95.75 13 LEU B N 1
ATOM 644 C CA . LEU B 1 13 ? -4.598 0.186 7.004 1 95.75 13 LEU B CA 1
ATOM 645 C C . LEU B 1 13 ? -4.547 1.339 8 1 95.75 13 LEU B C 1
ATOM 647 O O . LEU B 1 13 ? -4.48 2.506 7.605 1 95.75 13 LEU B O 1
ATOM 651 N N . ASP B 1 14 ? -4.535 1.008 9.211 1 96 14 ASP B N 1
ATOM 652 C CA . ASP B 1 14 ? -4.383 2.025 10.25 1 96 14 ASP B CA 1
ATOM 653 C C . ASP B 1 14 ? -2.922 2.439 10.398 1 96 14 ASP B C 1
ATOM 655 O O . ASP B 1 14 ? -2.023 1.599 10.336 1 96 14 ASP B O 1
ATOM 659 N N . GLY B 1 15 ? -2.758 3.646 10.625 1 97.56 15 GLY B N 1
ATOM 660 C CA . GLY B 1 15 ? -1.4 4.129 10.828 1 97.56 15 GLY B CA 1
ATOM 661 C C . GLY B 1 15 ? -1.339 5.41 11.641 1 97.56 15 GLY B C 1
ATOM 662 O O . GLY B 1 15 ? -2.371 6.012 11.938 1 97.56 15 GLY B O 1
ATOM 663 N N . THR B 1 16 ? -0.163 5.742 12.031 1 98.44 16 THR B N 1
ATOM 664 C CA . THR B 1 16 ? 0.149 6.988 12.734 1 98.44 16 THR B CA 1
ATOM 665 C C . THR B 1 16 ? 1.265 7.742 12.016 1 98.44 16 THR B C 1
ATOM 667 O O . THR B 1 16 ? 2.303 7.164 11.688 1 98.44 16 THR B O 1
ATOM 670 N N . VAL B 1 17 ? 1.05 9.008 11.789 1 98.75 17 VAL B N 1
ATOM 671 C CA . VAL B 1 17 ? 2.072 9.828 11.156 1 98.75 17 VAL B CA 1
ATOM 672 C C . VAL B 1 17 ? 3.281 9.961 12.078 1 98.75 17 VAL B C 1
ATOM 674 O O . VAL B 1 17 ? 3.139 10.305 13.258 1 98.75 17 VAL B O 1
ATOM 677 N N . ILE B 1 18 ? 4.445 9.664 11.539 1 98.44 18 ILE B N 1
ATOM 678 C CA . ILE B 1 18 ? 5.652 9.766 12.352 1 98.44 18 ILE B CA 1
ATOM 679 C C . ILE B 1 18 ? 6.422 11.031 11.977 1 98.44 18 ILE B C 1
ATOM 681 O O . ILE B 1 18 ? 7.129 11.602 12.812 1 98.44 18 ILE B O 1
ATOM 685 N N . SER B 1 19 ? 6.309 11.453 10.633 1 98.5 19 SER B N 1
ATOM 686 C CA . SER B 1 19 ? 6.961 12.695 10.219 1 98.5 19 SER B CA 1
ATOM 687 C C . SER B 1 19 ? 6.375 13.211 8.914 1 98.5 19 SER B C 1
ATOM 689 O O . SER B 1 19 ? 5.828 12.445 8.117 1 98.5 19 SER B O 1
ATOM 691 N N . ILE B 1 20 ? 6.516 14.508 8.75 1 98.62 20 ILE B N 1
ATOM 692 C CA . ILE B 1 20 ? 6.125 15.188 7.523 1 98.62 20 ILE B CA 1
ATOM 693 C C . ILE B 1 20 ? 7.262 16.094 7.043 1 98.62 20 ILE B C 1
ATOM 695 O O . ILE B 1 20 ? 7.75 16.938 7.793 1 98.62 20 ILE B O 1
ATOM 699 N N . THR B 1 21 ? 7.691 15.844 5.871 1 98.25 21 THR B N 1
ATOM 700 C CA . THR B 1 21 ? 8.672 16.703 5.227 1 98.25 21 THR B CA 1
ATOM 701 C C . THR B 1 21 ? 8.047 17.484 4.074 1 98.25 21 THR B C 1
ATOM 703 O O . THR B 1 21 ? 7.625 16.891 3.076 1 98.25 21 THR B O 1
ATOM 706 N N . ARG B 1 22 ? 8.086 18.797 4.184 1 97.5 22 ARG B N 1
ATOM 707 C CA . ARG B 1 22 ? 7.418 19.641 3.189 1 97.5 22 ARG B CA 1
ATOM 708 C C . ARG B 1 22 ? 8.43 20.219 2.201 1 97.5 22 ARG B C 1
ATOM 710 O O . ARG B 1 22 ? 9.445 20.781 2.605 1 97.5 22 ARG B O 1
ATOM 717 N N . GLY B 1 23 ? 8.141 19.906 1.008 1 96.19 23 GLY B N 1
ATOM 718 C CA . GLY B 1 23 ? 8.844 20.609 -0.055 1 96.19 23 GLY B CA 1
ATOM 719 C C . GLY B 1 23 ? 8.055 21.797 -0.606 1 96.19 23 GLY B C 1
ATOM 720 O O . GLY B 1 23 ? 7.188 22.344 0.076 1 96.19 23 GLY B O 1
ATOM 721 N N . GLU B 1 24 ? 8.453 22.219 -1.754 1 95.62 24 GLU B N 1
ATOM 722 C CA . GLU B 1 24 ? 7.785 23.375 -2.338 1 95.62 24 GLU B CA 1
ATOM 723 C C . GLU B 1 24 ? 6.348 23.047 -2.73 1 95.62 24 GLU B C 1
ATOM 725 O O . GLU B 1 24 ? 5.414 23.766 -2.344 1 95.62 24 GLU B O 1
ATOM 730 N N . ALA B 1 25 ? 6.18 21.969 -3.443 1 97.25 25 ALA B N 1
ATOM 731 C CA . ALA B 1 25 ? 4.855 21.625 -3.953 1 97.25 25 ALA B CA 1
ATOM 732 C C . ALA B 1 25 ? 4.324 20.359 -3.309 1 97.25 25 ALA B C 1
ATOM 734 O O . ALA B 1 25 ? 3.117 20.203 -3.119 1 97.25 25 ALA B O 1
ATOM 735 N N . MET B 1 26 ? 5.242 19.469 -2.926 1 97.69 26 MET B N 1
ATOM 736 C CA . MET B 1 26 ? 4.875 18.156 -2.404 1 97.69 26 MET B CA 1
ATOM 737 C C . MET B 1 26 ? 5.367 17.984 -0.972 1 97.69 26 MET B C 1
ATOM 739 O O . MET B 1 26 ? 6.219 18.734 -0.506 1 97.69 26 MET B O 1
ATOM 743 N N . ALA B 1 27 ? 4.738 17.031 -0.348 1 98.31 27 ALA B N 1
ATOM 744 C CA . ALA B 1 27 ? 5.164 16.609 0.985 1 98.31 27 ALA B CA 1
ATOM 745 C C . ALA B 1 27 ? 5.316 15.094 1.063 1 98.31 27 ALA B C 1
ATOM 747 O O . ALA B 1 27 ? 4.598 14.352 0.383 1 98.31 27 ALA B O 1
ATOM 748 N N . VAL B 1 28 ? 6.238 14.695 1.788 1 98.06 28 VAL B N 1
ATOM 749 C CA . VAL B 1 28 ? 6.449 13.281 2.092 1 98.06 28 VAL B CA 1
ATOM 750 C C . VAL B 1 28 ? 6 12.984 3.52 1 98.06 28 VAL B C 1
ATOM 752 O O . VAL B 1 28 ? 6.496 13.586 4.473 1 98.06 28 VAL B O 1
ATOM 755 N N . VAL B 1 29 ? 5.07 12.141 3.66 1 98.62 29 VAL B N 1
ATOM 756 C CA . VAL B 1 29 ? 4.531 11.766 4.961 1 98.62 29 VAL B CA 1
ATOM 757 C C . VAL B 1 29 ? 4.953 10.336 5.301 1 98.62 29 VAL B C 1
ATOM 759 O O . VAL B 1 29 ? 4.664 9.398 4.551 1 98.62 29 VAL B O 1
ATOM 762 N N . ARG B 1 30 ? 5.586 10.117 6.371 1 98.62 30 ARG B N 1
ATOM 763 C CA . ARG B 1 30 ? 5.918 8.789 6.875 1 98.62 30 ARG B CA 1
ATOM 764 C C . ARG B 1 30 ? 4.891 8.32 7.898 1 98.62 30 ARG B C 1
ATOM 766 O O . ARG B 1 30 ? 4.531 9.062 8.812 1 98.62 30 ARG B O 1
ATOM 773 N N . VAL B 1 31 ? 4.449 7.172 7.723 1 98.5 31 VAL B N 1
ATOM 774 C CA . VAL B 1 31 ? 3.391 6.605 8.555 1 98.5 31 VAL B CA 1
ATOM 775 C C . VAL B 1 31 ? 3.84 5.266 9.125 1 98.5 31 VAL B C 1
ATOM 777 O O . VAL B 1 31 ? 4.387 4.426 8.406 1 98.5 31 VAL B O 1
ATOM 780 N N . ARG B 1 32 ? 3.721 5.051 10.391 1 98.06 32 ARG B N 1
ATOM 781 C CA . ARG B 1 32 ? 3.873 3.742 11.016 1 98.06 32 ARG B CA 1
ATOM 782 C C . ARG B 1 32 ? 2.555 2.977 11.016 1 98.06 32 ARG B C 1
ATOM 784 O O . ARG B 1 32 ? 1.546 3.469 11.523 1 98.06 32 ARG B O 1
ATOM 791 N N . LEU B 1 33 ? 2.59 1.821 10.43 1 97.44 33 LEU B N 1
ATOM 792 C CA . LEU B 1 33 ? 1.401 0.976 10.422 1 97.44 33 LEU B CA 1
ATOM 793 C C . LEU B 1 33 ? 1.226 0.271 11.758 1 97.44 33 LEU B C 1
ATOM 795 O O . LEU B 1 33 ? 2.174 0.167 12.539 1 97.44 33 LEU B O 1
ATOM 799 N N . ALA B 1 34 ? 0.094 -0.207 12.008 1 92.06 34 ALA B N 1
ATOM 800 C CA . ALA B 1 34 ? -0.213 -0.876 13.266 1 92.06 34 ALA B CA 1
ATOM 801 C C . ALA B 1 34 ? 0.677 -2.1 13.469 1 92.06 34 ALA B C 1
ATOM 803 O O . ALA B 1 34 ? 1.023 -2.441 14.602 1 92.06 34 ALA B O 1
ATOM 804 N N . GLY B 1 35 ? 1.037 -2.764 12.422 1 89.12 35 GLY B N 1
ATOM 805 C CA . GLY B 1 35 ? 1.883 -3.943 12.5 1 89.12 35 GLY B CA 1
ATOM 806 C C . GLY B 1 35 ? 3.35 -3.615 12.711 1 89.12 35 GLY B C 1
ATOM 807 O O . GLY B 1 35 ? 4.172 -4.512 12.906 1 89.12 35 GLY B O 1
ATOM 808 N N . GLY B 1 36 ? 3.746 -2.395 12.641 1 92 36 GLY B N 1
ATOM 809 C CA . GLY B 1 36 ? 5.102 -1.975 12.953 1 92 36 GLY B CA 1
ATOM 810 C C . GLY B 1 36 ? 5.871 -1.497 11.734 1 92 36 GLY B C 1
ATOM 811 O O . GLY B 1 36 ? 6.844 -0.752 11.859 1 92 36 GLY B O 1
ATOM 812 N N . ASP B 1 37 ? 5.41 -1.836 10.586 1 94.44 37 ASP B N 1
ATOM 813 C CA . ASP B 1 37 ? 6.07 -1.399 9.359 1 94.44 37 ASP B CA 1
ATOM 814 C C . ASP B 1 37 ? 5.859 0.094 9.125 1 94.44 37 ASP B C 1
ATOM 816 O O . ASP B 1 37 ? 4.934 0.69 9.68 1 94.44 37 ASP B O 1
ATOM 820 N N . GLU B 1 38 ? 6.75 0.642 8.336 1 96.12 38 GLU B N 1
ATOM 821 C CA . GLU B 1 38 ? 6.598 2.037 7.938 1 96.12 38 GLU B CA 1
ATOM 822 C C . GLU B 1 38 ? 6.301 2.154 6.445 1 96.12 38 GLU B C 1
ATOM 824 O O . GLU B 1 38 ? 6.828 1.386 5.637 1 96.12 38 GLU B O 1
ATOM 829 N N . ILE B 1 39 ? 5.477 3.129 6.129 1 97.25 39 ILE B N 1
ATOM 830 C CA . ILE B 1 39 ? 5.18 3.43 4.734 1 97.25 39 ILE B CA 1
ATOM 831 C C . ILE B 1 39 ? 5.285 4.934 4.496 1 97.25 39 ILE B C 1
ATOM 833 O O . ILE B 1 39 ? 5.02 5.73 5.398 1 97.25 39 ILE B O 1
ATOM 837 N N . THR B 1 40 ? 5.695 5.277 3.33 1 98 40 THR B N 1
ATOM 838 C CA . THR B 1 40 ? 5.812 6.676 2.93 1 98 40 THR B CA 1
ATOM 839 C C . THR B 1 40 ? 4.734 7.035 1.91 1 98 40 THR B C 1
ATOM 841 O O . THR B 1 40 ? 4.461 6.262 0.99 1 98 40 THR B O 1
ATOM 844 N N . SER B 1 41 ? 4.082 8.141 2.109 1 98.44 41 SER B N 1
ATOM 845 C CA . SER B 1 41 ? 3.139 8.727 1.164 1 98.44 41 SER B CA 1
ATOM 84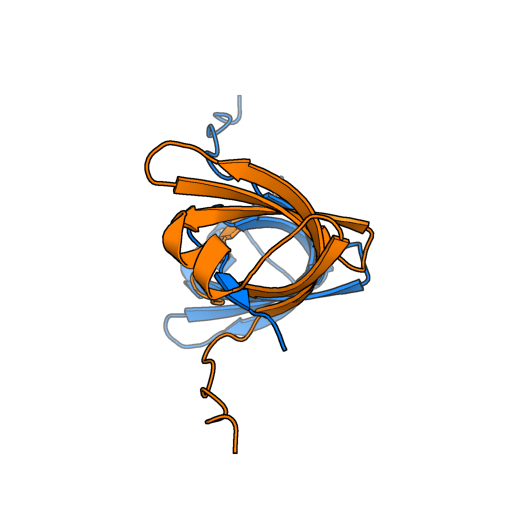6 C C . SER B 1 41 ? 3.645 10.07 0.638 1 98.44 41 SER B C 1
ATOM 848 O O . SER B 1 41 ? 4.07 10.93 1.416 1 98.44 41 SER B O 1
ATOM 850 N N . SER B 1 42 ? 3.609 10.227 -0.666 1 98.12 42 SER B N 1
ATOM 851 C CA . SER B 1 42 ? 3.91 11.508 -1.296 1 98.12 42 SER B CA 1
ATOM 852 C C . SER B 1 42 ? 2.641 12.195 -1.781 1 98.12 42 SER B C 1
ATOM 854 O O . SER B 1 42 ? 2.008 11.742 -2.736 1 98.12 42 SER B O 1
ATOM 856 N N . ILE B 1 43 ? 2.242 13.266 -1.155 1 98.12 43 ILE B N 1
ATOM 857 C CA . ILE B 1 43 ? 1.026 14 -1.478 1 98.12 43 ILE B CA 1
ATOM 858 C C . ILE B 1 43 ? 1.339 15.492 -1.571 1 98.12 43 ILE B C 1
ATOM 860 O O . ILE B 1 43 ? 2.445 15.922 -1.239 1 98.12 43 ILE B O 1
ATOM 864 N N . THR B 1 44 ? 0.431 16.188 -2.037 1 97.81 44 THR B N 1
ATOM 865 C CA . THR B 1 44 ? 0.672 17.625 -2.186 1 97.81 44 THR B CA 1
ATOM 866 C C . THR B 1 44 ? 0.687 18.312 -0.824 1 97.81 44 THR B C 1
ATOM 868 O O . THR B 1 44 ? 0.084 17.812 0.133 1 97.81 44 THR B O 1
ATOM 871 N N . ARG B 1 45 ? 1.285 19.422 -0.734 1 97.5 45 ARG B N 1
ATOM 872 C CA . ARG B 1 45 ? 1.258 20.234 0.479 1 97.5 45 ARG B CA 1
ATOM 873 C C . ARG B 1 45 ? -0.171 20.609 0.847 1 97.5 45 ARG B C 1
ATOM 875 O O . ARG B 1 45 ? -0.529 20.641 2.025 1 97.5 45 ARG B O 1
ATOM 882 N N . ASP B 1 46 ? -0.988 20.938 -0.19 1 97.31 46 ASP B N 1
ATOM 883 C CA . ASP B 1 46 ? -2.385 21.297 0.048 1 97.31 46 ASP B CA 1
ATOM 884 C C . ASP B 1 46 ? -3.133 20.141 0.722 1 97.31 46 ASP B C 1
ATOM 886 O O . ASP B 1 46 ? -3.979 20.375 1.589 1 97.31 46 ASP B O 1
ATOM 890 N N . ALA B 1 47 ? -2.83 18.938 0.288 1 97.5 47 ALA B N 1
ATOM 891 C CA . ALA B 1 47 ? -3.477 17.781 0.896 1 97.5 47 ALA B CA 1
ATOM 892 C C . ALA B 1 47 ? -3.129 17.672 2.379 1 97.5 47 ALA B C 1
ATOM 894 O O . ALA B 1 47 ? -3.992 17.359 3.203 1 97.5 47 ALA B O 1
ATOM 895 N N . VAL B 1 48 ? -1.864 17.875 2.756 1 97.88 48 VAL B N 1
ATOM 896 C CA . VAL B 1 48 ? -1.436 17.844 4.148 1 97.88 48 VAL B CA 1
ATOM 897 C C . VAL B 1 48 ? -2.223 18.891 4.949 1 97.88 48 VAL B C 1
ATOM 899 O O . VAL B 1 48 ? -2.715 18.594 6.043 1 97.88 48 VAL B O 1
ATOM 902 N N . ASP B 1 49 ? -2.34 20.078 4.441 1 97.38 49 ASP B N 1
ATOM 903 C CA . ASP B 1 49 ? -3.037 21.172 5.121 1 97.38 49 ASP B CA 1
ATOM 904 C C . ASP B 1 49 ? -4.531 20.875 5.238 1 97.38 49 ASP B C 1
ATOM 906 O O . ASP B 1 49 ? -5.125 21.047 6.305 1 97.38 49 ASP B O 1
ATOM 910 N N . ASP B 1 50 ? -5.117 20.406 4.086 1 97.19 50 ASP B N 1
ATOM 911 C CA . ASP B 1 50 ? -6.547 20.109 4.062 1 97.19 50 ASP B CA 1
ATOM 912 C C . ASP B 1 50 ? -6.898 19.047 5.098 1 97.19 50 ASP B C 1
ATOM 914 O O . ASP B 1 50 ? -7.957 19.109 5.723 1 97.19 50 ASP B O 1
ATOM 918 N N . LEU B 1 51 ? -6.035 18.062 5.258 1 97.25 51 LEU B N 1
ATOM 919 C CA . LEU B 1 51 ? -6.281 16.969 6.188 1 97.25 51 LEU B CA 1
ATOM 920 C C . LEU B 1 51 ? -5.805 17.328 7.594 1 97.25 51 LEU B C 1
ATOM 922 O O . LEU B 1 51 ? -6.043 16.578 8.547 1 97.25 51 LEU B O 1
ATOM 926 N N . ALA B 1 52 ? -5.066 18.438 7.73 1 97.69 52 ALA B N 1
ATOM 927 C CA . ALA B 1 52 ? -4.508 18.906 8.992 1 97.69 52 ALA B CA 1
ATOM 928 C C . ALA B 1 52 ? -3.602 17.844 9.617 1 97.69 52 ALA B C 1
ATOM 930 O O . ALA B 1 52 ? -3.727 17.531 10.805 1 97.69 52 ALA B O 1
ATOM 931 N N . LEU B 1 53 ? -2.785 17.344 8.852 1 98.31 53 LEU B N 1
ATOM 932 C CA . LEU B 1 53 ? -1.897 16.281 9.328 1 98.31 53 LEU B CA 1
ATOM 933 C C . LEU B 1 53 ? -0.789 16.859 10.203 1 98.31 53 LEU B C 1
ATOM 935 O O . LEU B 1 53 ? -0.233 17.906 9.891 1 98.31 53 LEU B O 1
ATOM 939 N N . THR B 1 54 ? -0.467 16.156 11.234 1 97.94 54 THR B N 1
ATOM 940 C CA . THR B 1 54 ? 0.641 16.453 12.141 1 97.94 54 THR B CA 1
ATOM 941 C C . THR B 1 54 ? 1.316 15.156 12.594 1 97.94 54 THR B C 1
ATOM 943 O O . THR B 1 54 ? 0.751 14.07 12.445 1 97.94 54 THR B O 1
ATOM 946 N N . ASP B 1 55 ? 2.568 15.352 13.078 1 97.94 55 ASP B N 1
ATOM 947 C CA . ASP B 1 55 ? 3.186 14.18 13.703 1 97.94 55 ASP B CA 1
ATOM 948 C C . ASP B 1 55 ? 2.301 13.617 14.812 1 97.94 55 ASP B C 1
ATOM 950 O O . ASP B 1 55 ? 1.752 14.367 15.617 1 97.94 55 ASP B O 1
ATOM 954 N N . GLY B 1 56 ? 2.092 12.312 14.781 1 98.12 56 GLY B N 1
ATOM 955 C CA . GLY B 1 56 ? 1.268 11.664 15.797 1 98.12 56 GLY B CA 1
ATOM 956 C C . GLY B 1 56 ? -0.173 11.484 15.359 1 98.12 56 GLY B C 1
ATOM 957 O O . GLY B 1 56 ? -0.931 10.75 15.992 1 98.12 56 GLY B O 1
ATOM 958 N N . ALA B 1 57 ? -0.577 12.109 14.289 1 98.12 57 ALA B N 1
ATOM 959 C CA . ALA B 1 57 ? -1.952 12 13.812 1 98.12 57 ALA B CA 1
ATOM 960 C C . ALA B 1 57 ? -2.27 10.578 13.375 1 98.12 57 ALA B C 1
ATOM 962 O O . ALA B 1 57 ? -1.439 9.906 12.758 1 98.12 57 ALA B O 1
ATOM 963 N N . ARG B 1 58 ? -3.492 10.117 13.719 1 98 58 ARG B N 1
ATOM 964 C CA . ARG B 1 58 ? -3.986 8.844 13.211 1 98 58 ARG B CA 1
ATOM 965 C C . ARG B 1 58 ? -4.539 8.984 11.797 1 98 58 ARG B C 1
ATOM 967 O O . ARG B 1 58 ? -5.277 9.938 11.508 1 98 58 ARG B O 1
ATOM 974 N N . VAL B 1 59 ? -4.211 8.094 10.93 1 97.75 59 VAL B N 1
ATOM 975 C CA . VAL B 1 59 ? -4.664 8.172 9.547 1 97.75 59 VAL B CA 1
ATOM 976 C C . VAL B 1 59 ? -5.059 6.781 9.055 1 97.75 59 VAL B C 1
ATOM 978 O O . VAL B 1 59 ? -4.656 5.773 9.633 1 97.75 59 VAL B O 1
ATOM 981 N N . LYS B 1 60 ? -5.891 6.75 8.047 1 96.88 60 LYS B N 1
ATOM 982 C CA . LYS B 1 60 ? -6.082 5.582 7.195 1 96.88 60 LYS B CA 1
ATOM 983 C C . LYS B 1 60 ? -5.176 5.641 5.969 1 96.88 60 LYS B C 1
ATOM 985 O O . LYS B 1 60 ? -5.133 6.656 5.27 1 96.88 60 LYS B O 1
ATOM 990 N N . VAL B 1 61 ? -4.418 4.582 5.832 1 97.44 61 VAL B N 1
ATOM 991 C CA . VAL B 1 61 ? -3.619 4.422 4.621 1 97.44 61 VAL B CA 1
ATOM 992 C C . VAL B 1 61 ? -4.422 3.66 3.57 1 97.44 61 VAL B C 1
ATOM 994 O O . VAL B 1 61 ? -4.828 2.516 3.795 1 97.44 61 VAL B O 1
ATOM 997 N N . LEU B 1 62 ? -4.66 4.301 2.469 1 97.31 62 LEU B N 1
ATOM 998 C CA . LEU B 1 62 ? -5.496 3.746 1.409 1 97.31 62 LEU B CA 1
ATOM 999 C C . LEU B 1 62 ? -4.68 3.498 0.145 1 97.31 62 LEU B C 1
ATOM 1001 O O . LEU B 1 62 ? -3.951 4.383 -0.313 1 97.31 62 LEU B O 1
ATOM 1005 N N . VAL B 1 63 ? -4.77 2.303 -0.372 1 97.81 63 VAL B N 1
ATOM 1006 C CA . VAL B 1 63 ? -4.078 1.922 -1.599 1 97.81 63 VAL B CA 1
ATOM 1007 C C . VAL B 1 63 ? -5.016 1.12 -2.496 1 97.81 63 VAL B C 1
ATOM 1009 O O . VAL B 1 63 ? -5.613 0.135 -2.057 1 97.81 63 VAL B O 1
ATOM 1012 N N . LYS B 1 64 ? -5.098 1.555 -3.729 1 97.38 64 LYS B N 1
ATOM 1013 C CA . LYS B 1 64 ? -5.844 0.728 -4.672 1 97.38 64 LYS B CA 1
ATOM 1014 C C . LYS B 1 64 ? -5.133 -0.597 -4.926 1 97.38 64 LYS B C 1
ATOM 1016 O O . LYS B 1 64 ? -3.906 -0.634 -5.051 1 97.38 64 LYS B O 1
ATOM 1021 N N . SER B 1 65 ? -5.957 -1.592 -5.062 1 97.56 65 SER B N 1
ATOM 1022 C CA . SER B 1 65 ? -5.391 -2.914 -5.309 1 97.56 65 SER B CA 1
ATOM 1023 C C . SER B 1 65 ? -4.57 -2.938 -6.594 1 97.56 65 SER B C 1
ATOM 1025 O O . SER B 1 65 ? -3.596 -3.684 -6.703 1 97.56 65 SER B O 1
ATOM 1027 N N . THR B 1 66 ? -4.918 -2.061 -7.57 1 96.88 66 THR B N 1
ATOM 1028 C CA . THR B 1 66 ? -4.238 -2.025 -8.867 1 96.88 66 THR B CA 1
ATOM 1029 C C . THR B 1 66 ? -2.904 -1.296 -8.758 1 96.88 66 THR B C 1
ATOM 1031 O O . THR B 1 66 ? -2.102 -1.314 -9.688 1 96.88 66 THR B O 1
ATOM 1034 N N . GLU B 1 67 ? -2.656 -0.714 -7.547 1 96.75 67 GLU B N 1
ATOM 1035 C CA . GLU B 1 67 ? -1.421 0.031 -7.328 1 96.75 67 GLU B CA 1
ATOM 1036 C C . GLU B 1 67 ? -0.485 -0.718 -6.383 1 96.75 67 GLU B C 1
ATOM 1038 O O . GLU B 1 67 ? 0.438 -0.128 -5.82 1 96.75 67 GLU B O 1
ATOM 1043 N N . VAL B 1 68 ? -0.834 -1.967 -6.184 1 97.69 68 VAL B N 1
ATOM 1044 C CA . VAL B 1 68 ? -0.007 -2.854 -5.375 1 97.69 68 VAL B CA 1
A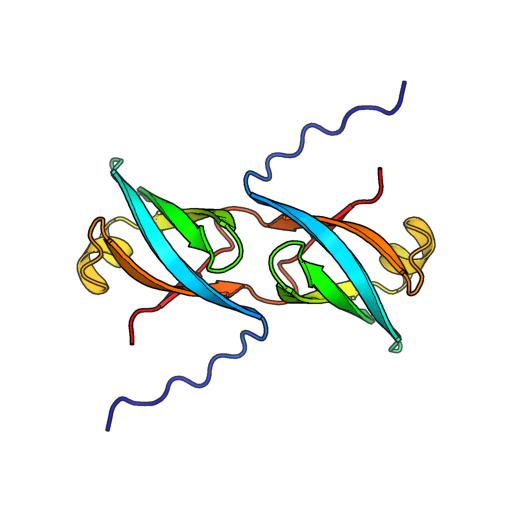TOM 1045 C C . VAL B 1 68 ? 0.747 -3.826 -6.277 1 97.69 68 VAL B C 1
ATOM 1047 O O . VAL B 1 68 ? 0.142 -4.707 -6.895 1 97.69 68 VAL B O 1
ATOM 1050 N N . THR B 1 69 ? 2.061 -3.674 -6.305 1 96.69 69 THR B N 1
ATOM 1051 C CA . THR B 1 69 ? 2.92 -4.566 -7.07 1 96.69 69 THR B CA 1
ATOM 1052 C C . THR B 1 69 ? 3.477 -5.676 -6.184 1 96.69 69 THR B C 1
ATOM 1054 O O . THR B 1 69 ? 3.762 -5.453 -5.004 1 96.69 69 THR B O 1
ATOM 1057 N N . LEU B 1 70 ? 3.646 -6.848 -6.754 1 97.44 70 LEU B N 1
ATOM 1058 C CA . LEU B 1 70 ? 4.227 -7.965 -6.02 1 97.44 70 LEU B CA 1
ATOM 1059 C C . LEU B 1 70 ? 5.555 -8.391 -6.637 1 97.44 70 LEU B C 1
ATOM 1061 O O . LEU B 1 70 ? 5.684 -8.445 -7.863 1 97.44 70 LEU B O 1
ATOM 1065 N N . GLY B 1 71 ? 6.531 -8.586 -5.809 1 95.94 71 GLY B N 1
ATOM 1066 C CA . GLY B 1 71 ? 7.816 -9.133 -6.215 1 95.94 71 GLY B CA 1
ATOM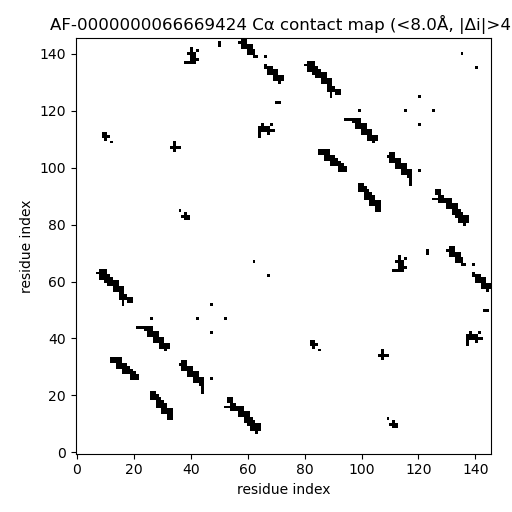 1067 C C . GLY B 1 71 ? 8.203 -10.383 -5.453 1 95.94 71 GLY B C 1
ATOM 1068 O O . GLY B 1 71 ? 7.871 -10.531 -4.273 1 95.94 71 GLY B O 1
ATOM 1069 N N . VAL B 1 72 ? 8.875 -11.328 -6.168 1 94.19 72 VAL B N 1
ATOM 1070 C CA . VAL B 1 72 ? 9.398 -12.531 -5.527 1 94.19 72 VAL B CA 1
ATOM 1071 C C . VAL B 1 72 ? 10.922 -12.516 -5.566 1 94.19 72 VAL B C 1
ATOM 1073 O O . VAL B 1 72 ? 11.523 -12.047 -6.543 1 94.19 72 VAL B O 1
ATOM 1076 N N . GLU B 1 73 ? 11.578 -12.742 -4.363 1 78.94 73 GLU B N 1
ATOM 1077 C CA . GLU B 1 73 ? 13.031 -12.773 -4.312 1 78.94 73 GLU B CA 1
ATOM 1078 C C . GLU B 1 73 ? 13.57 -14.156 -4.656 1 78.94 73 GLU B C 1
ATOM 1080 O O . GLU B 1 73 ? 12.898 -15.164 -4.43 1 78.94 73 GLU B O 1
#

pLDDT: mean 91.72, std 14.19, range [34.88, 98.75]

Foldseek 3Di:
DPPPPPDPFPDKFKWFWQDWDDDDFKIKTWTQTPVGDIDIDIGTPVVCVVVVDDHGDMDIDTDHPVRDDDDDD/DPPPPPDPFPDKFKWFWQDWDDDDFKIKTWTQTPVGDIDIDIGTPVVCVVVVDDGGDMDIDTDHPVRDDDDDD

Nearest PDB structures (foldseek):
  1gut-assembly1_C  TM=9.585E-01  e=1.935E-06  Clostridium pasteurianum
  9bjf-assembly1_E  TM=9.615E-01  e=5.812E-06  Eubacterium limosum
  1h9m-assembly1_A  TM=9.663E-01  e=6.236E-05  Azotobacter vinelandii
  1o7l-assembly2_D  TM=9.385E-01  e=1.126E-03  Escherichia coli
  1h9s-assembly1_B  TM=9.318E-01  e=1.340E-03  Escherichia coli

Solvent-accessible surface area (backbone atoms only — not comparable to full-atom values): 8030 Å² total; per-residue (Å²): 127,78,77,73,72,82,70,86,48,75,20,72,40,56,30,29,27,70,41,74,48,78,55,92,65,39,23,42,35,33,28,35,34,80,48,66,52,70,42,50,26,42,44,43,44,66,55,43,60,75,64,61,67,46,70,67,36,65,34,35,40,34,30,44,25,74,49,36,44,78,44,72,134,127,77,76,75,72,84,69,86,48,73,22,73,40,56,29,30,28,69,42,75,48,77,56,93,64,41,23,42,36,34,26,37,33,79,49,66,52,71,42,50,25,41,45,43,44,66,55,42,60,75,65,63,67,46,70,67,36,66,34,37,41,34,30,43,26,75,50,37,44,80,42,71,132

Radius of gyration: 15.98 Å; Cα contacts (8 Å, |Δi|>4): 332; chains: 2; bounding box: 47×43×33 Å

Sequence (146 aa):
MLARMRLSTRNQLDGTVISITRGEAMAVVRVRLAGGDEITSSITRDAVDDLALTDGARVKVLVKSTEVTLGVEMLARMRLSTRNQLDGTVISITRGEAMAVVRVRLAGGDEITSSITRDAVDDLALTDGARVKVLVKSTEVTLGVE

Secondary structure (DSSP, 8-state):
----------EEEEEEEEEEEE-SSEEEEEEEETTS-EEEEEEEHHHHHHHT--TT-EEEEEE-GGG-EEE--/----------EEEEEEEEEEEE-SSEEEEEEEETTS-EEEEEEEHHHHHHHT--TT-EEEEEE-GGG-EEE--

Organism: Nocardia brasiliensis (strain ATCC 700358 / HUJEG-1) (NCBI:txid1133849)